Protein AF-A0A7K5DAN0-F1 (afdb_monomer_lite)

InterPro domains:
  IPR003650 Orange domain [PF07527] (71-106)
  IPR003650 Orange domain [PS51054] (72-104)
  IPR003650 Orange domain [SM00511] (70-106)
  IPR011598 Myc-type, basic helix-loop-helix (bHLH) domain [PF00010] (3-54)
  IPR011598 Myc-type, basic helix-loop-helix (bHLH) domain [PS50888] (1-55)
  IPR011598 Myc-type, basic helix-loop-helix (bHLH) domain [SM00353] (5-61)
  IPR036638 Helix-loop-helix DNA-binding domain superfamily [G3DSA:4.10.280.10] (1-58)
  IPR036638 Helix-loop-helix DNA-binding domain superfamily [SSF47459] (3-57)
  IPR050370 Hairy and Enhancer of Split/HEY-related [PTHR10985] (3-105)

Radius of gyration: 29.95 Å; chains: 1; bounding box: 60×31×83 Å

Structure (mmCIF, N/CA/C/O backbone):
data_AF-A0A7K5DAN0-F1
#
_entry.id   AF-A0A7K5DAN0-F1
#
loop_
_atom_site.group_PDB
_atom_site.id
_atom_site.type_symbol
_atom_site.label_atom_id
_atom_site.label_alt_id
_atom_site.label_comp_id
_atom_site.label_asym_id
_atom_site.label_entity_id
_atom_site.label_seq_id
_atom_site.pdbx_PDB_ins_code
_atom_site.Cartn_x
_atom_site.Cartn_y
_atom_site.Cartn_z
_atom_site.occupancy
_atom_site.B_iso_or_equiv
_atom_site.auth_seq_id
_atom_site.auth_comp_id
_atom_site.auth_asym_id
_atom_site.auth_atom_id
_atom_site.pdbx_PDB_model_num
ATOM 1 N N . GLN A 1 1 ? 11.689 17.119 -41.014 1.00 53.75 1 GLN A N 1
ATOM 2 C CA . GLN A 1 1 ? 10.899 16.145 -40.218 1.00 53.75 1 GLN A CA 1
ATOM 3 C C . GLN A 1 1 ? 11.650 15.567 -38.988 1.00 53.75 1 GLN A C 1
ATOM 5 O O . GLN A 1 1 ? 11.247 14.535 -38.469 1.00 53.75 1 GLN A O 1
ATOM 10 N N . LEU A 1 2 ? 12.655 16.252 -38.411 1.00 60.25 2 LEU A N 1
ATOM 11 C CA . LEU A 1 2 ? 13.516 15.702 -37.338 1.00 60.25 2 LEU A CA 1
ATOM 12 C C . LEU A 1 2 ? 13.033 15.890 -35.878 1.00 60.25 2 LEU A C 1
ATOM 14 O O . LEU A 1 2 ? 13.662 15.367 -34.966 1.00 60.25 2 LEU A O 1
ATOM 18 N N . ARG A 1 3 ? 11.929 16.603 -35.604 1.00 60.91 3 ARG A N 1
ATOM 19 C CA . ARG A 1 3 ? 11.467 16.830 -34.210 1.00 60.91 3 ARG A CA 1
ATOM 20 C C . ARG A 1 3 ? 10.747 15.627 -33.586 1.00 60.91 3 ARG A C 1
ATOM 22 O O . ARG A 1 3 ? 10.865 15.392 -32.388 1.00 60.91 3 ARG A O 1
ATOM 29 N N . LYS A 1 4 ? 10.035 14.844 -34.400 1.00 63.03 4 LYS A N 1
ATOM 30 C CA . LYS A 1 4 ? 9.293 13.649 -33.962 1.00 63.03 4 LYS A CA 1
ATOM 31 C C . LYS A 1 4 ? 10.174 12.571 -33.287 1.00 63.03 4 LYS A C 1
ATOM 33 O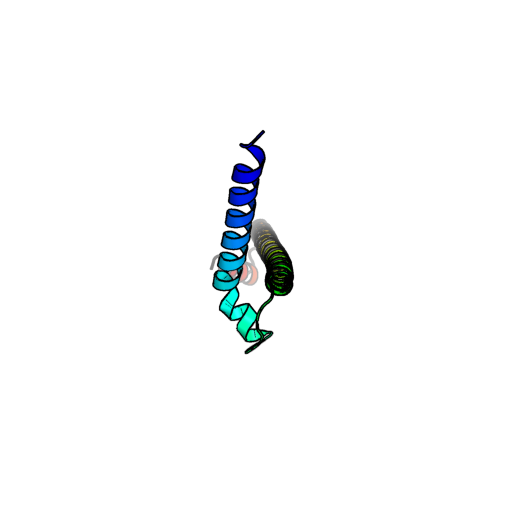 O . LYS A 1 4 ? 9.747 12.068 -32.251 1.00 63.03 4 LYS A O 1
ATOM 38 N N . PRO A 1 5 ? 11.394 12.243 -33.770 1.00 79.94 5 PRO A N 1
ATOM 39 C CA . PRO A 1 5 ? 12.238 11.240 -33.110 1.00 79.94 5 PRO A CA 1
ATOM 40 C C . PRO A 1 5 ? 12.769 11.664 -31.730 1.00 79.94 5 PRO A C 1
ATOM 42 O O . PRO A 1 5 ? 12.935 10.807 -30.864 1.00 79.94 5 PRO A O 1
ATOM 45 N N . VAL A 1 6 ? 12.992 12.962 -31.486 1.00 87.25 6 VAL A N 1
ATOM 46 C CA . VAL A 1 6 ? 13.490 13.458 -30.185 1.00 87.25 6 VAL A CA 1
ATOM 47 C C . VAL A 1 6 ? 12.409 13.373 -29.109 1.00 87.25 6 VAL A C 1
ATOM 49 O O . VAL A 1 6 ? 12.662 12.860 -28.021 1.00 87.25 6 VAL A O 1
ATOM 52 N N . VAL A 1 7 ? 11.188 13.812 -29.427 1.00 90.62 7 VAL A N 1
ATOM 53 C CA . VAL A 1 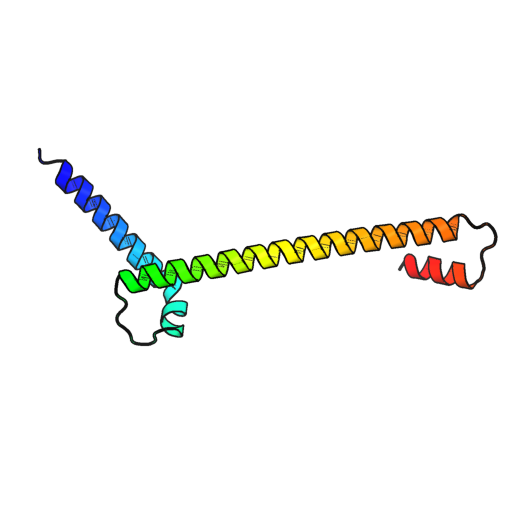7 ? 10.045 13.749 -28.499 1.00 90.62 7 VAL A CA 1
ATOM 54 C C . VAL A 1 7 ? 9.753 12.306 -28.092 1.00 90.62 7 VAL A C 1
ATOM 56 O O . VAL A 1 7 ? 9.535 12.016 -26.918 1.00 90.62 7 VAL A O 1
ATOM 59 N N . GLU A 1 8 ? 9.806 11.382 -29.049 1.00 93.50 8 GLU A N 1
ATOM 60 C CA . GLU A 1 8 ? 9.580 9.968 -28.768 1.00 93.50 8 GLU A CA 1
ATOM 61 C C . GLU A 1 8 ? 10.704 9.352 -27.918 1.00 93.50 8 GLU A C 1
ATOM 63 O O . GLU A 1 8 ? 10.428 8.538 -27.036 1.00 93.50 8 GLU A O 1
ATOM 68 N N . LYS A 1 9 ? 11.963 9.769 -28.114 1.00 93.81 9 LYS A N 1
ATOM 69 C CA . LYS A 1 9 ? 13.067 9.376 -27.227 1.00 93.81 9 LYS A CA 1
ATOM 70 C C . LYS A 1 9 ? 12.800 9.826 -25.786 1.00 93.81 9 LYS A C 1
ATOM 72 O O . LYS A 1 9 ? 12.807 8.987 -24.894 1.00 93.81 9 LYS A O 1
ATOM 77 N N . MET A 1 10 ? 12.453 11.097 -25.574 1.00 95.50 10 MET A N 1
ATOM 78 C CA . MET A 1 10 ? 12.125 11.617 -24.238 1.00 95.50 10 MET A CA 1
ATOM 79 C C . MET A 1 10 ? 10.944 10.879 -23.598 1.00 95.50 10 MET A C 1
ATOM 81 O O . MET A 1 10 ? 10.959 10.599 -22.399 1.00 95.50 10 MET A O 1
ATOM 85 N N . ARG A 1 11 ? 9.921 10.526 -24.389 1.00 96.94 11 ARG A N 1
ATOM 86 C CA . ARG A 1 11 ? 8.787 9.726 -23.908 1.00 96.94 11 ARG A CA 1
ATOM 87 C C . ARG A 1 11 ? 9.250 8.362 -23.399 1.00 96.94 11 ARG A C 1
ATOM 89 O O . ARG A 1 11 ? 8.856 7.967 -22.302 1.00 96.94 11 ARG A O 1
ATOM 96 N N . ARG A 1 12 ? 10.080 7.660 -24.177 1.00 97.25 12 ARG A N 1
ATOM 97 C CA . ARG A 1 12 ? 10.634 6.351 -23.800 1.00 97.25 12 ARG A CA 1
ATOM 98 C C . ARG A 1 12 ? 11.520 6.437 -22.562 1.00 97.25 12 ARG A C 1
ATOM 100 O O . ARG A 1 12 ? 11.374 5.606 -21.672 1.00 97.25 12 ARG A O 1
ATOM 107 N N . ASP A 1 13 ? 12.367 7.455 -22.474 1.00 97.44 13 ASP A N 1
ATOM 108 C CA . ASP A 1 13 ? 13.245 7.667 -21.321 1.00 97.44 13 ASP A CA 1
ATOM 109 C C . ASP A 1 13 ? 12.427 7.906 -20.045 1.00 97.44 13 ASP A C 1
ATOM 111 O O . ASP A 1 13 ? 12.691 7.289 -19.012 1.00 97.44 13 ASP A O 1
ATOM 115 N N . ARG A 1 14 ? 11.357 8.710 -20.132 1.00 98.00 14 ARG A N 1
ATOM 116 C CA . ARG A 1 14 ? 10.425 8.920 -19.016 1.00 98.00 14 ARG A CA 1
ATOM 117 C C . ARG A 1 14 ? 9.755 7.618 -18.578 1.00 98.00 14 ARG A C 1
ATOM 119 O O . ARG A 1 14 ? 9.723 7.337 -17.387 1.00 98.00 14 ARG A O 1
ATOM 126 N N . ILE A 1 15 ? 9.243 6.824 -19.523 1.00 97.94 15 ILE A N 1
ATOM 127 C CA . ILE A 1 15 ? 8.605 5.530 -19.221 1.00 97.94 15 ILE A CA 1
ATOM 128 C C . ILE A 1 15 ? 9.593 4.593 -18.520 1.00 97.94 15 ILE A C 1
ATOM 130 O O . ILE A 1 15 ? 9.255 4.001 -17.500 1.00 97.94 15 ILE A O 1
ATOM 134 N N . ASN A 1 16 ? 10.820 4.485 -19.030 1.00 97.56 16 ASN A N 1
ATOM 135 C CA . ASN A 1 16 ? 11.845 3.631 -18.434 1.00 97.56 16 ASN A CA 1
ATOM 136 C C . ASN A 1 16 ? 12.217 4.087 -17.019 1.00 97.56 16 ASN A C 1
ATOM 138 O O . ASN A 1 16 ? 12.296 3.254 -16.123 1.00 97.56 16 ASN A O 1
ATOM 142 N N . SER A 1 17 ? 12.377 5.396 -16.809 1.00 97.81 17 SER A N 1
ATOM 143 C CA . SER A 1 17 ? 12.643 5.964 -15.484 1.00 97.81 17 SER A CA 1
ATOM 144 C C . SER A 1 17 ? 11.525 5.632 -14.492 1.00 97.81 17 SER A C 1
ATOM 1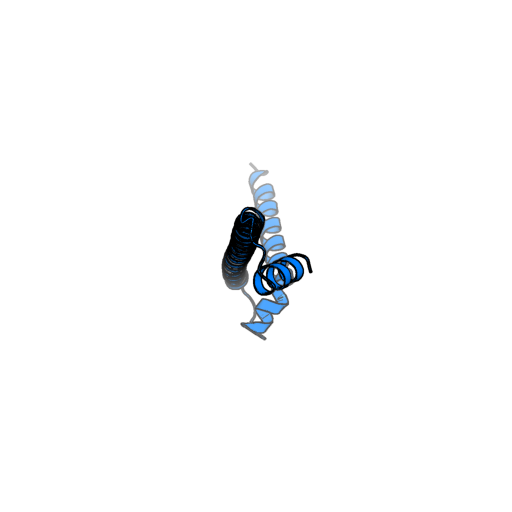46 O O . SER A 1 17 ? 11.797 5.160 -13.391 1.00 97.81 17 SER A O 1
ATOM 148 N N . SER A 1 18 ? 10.259 5.772 -14.899 1.00 98.00 18 SER A N 1
ATOM 149 C CA . SER A 1 18 ? 9.125 5.397 -14.050 1.00 98.00 18 SER A CA 1
ATOM 150 C C . SER A 1 18 ? 9.095 3.901 -13.721 1.00 98.00 18 SER A C 1
ATOM 152 O O . SER A 1 18 ? 8.780 3.544 -12.592 1.00 98.00 18 SER A O 1
ATOM 154 N N . ILE A 1 19 ? 9.450 3.019 -14.661 1.00 97.56 19 ILE A N 1
ATOM 155 C CA . ILE A 1 19 ? 9.518 1.570 -14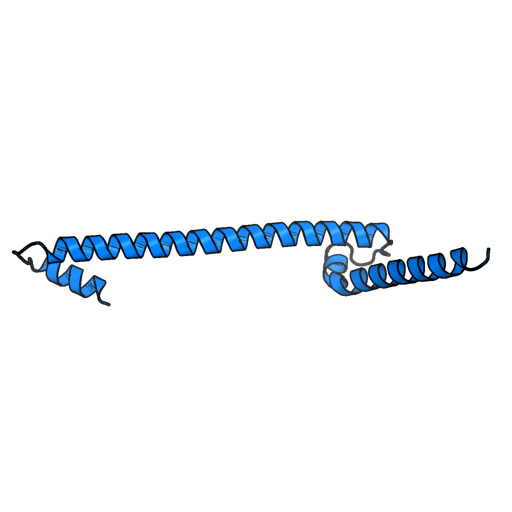.401 1.00 97.56 19 ILE A CA 1
ATOM 156 C C . ILE A 1 19 ? 10.616 1.246 -13.375 1.00 97.56 19 ILE A C 1
ATOM 158 O O . ILE A 1 19 ? 10.374 0.472 -12.451 1.00 97.56 19 ILE A O 1
ATOM 162 N N . GLU A 1 20 ? 11.790 1.874 -13.469 1.00 96.31 20 GLU A N 1
ATOM 163 C CA . GLU A 1 20 ? 12.848 1.694 -12.463 1.00 96.31 20 GLU A CA 1
ATOM 164 C C . GLU A 1 20 ? 12.446 2.260 -11.093 1.00 96.31 20 GLU A C 1
ATOM 166 O O . GLU A 1 20 ? 12.717 1.649 -10.061 1.00 96.31 20 GLU A O 1
ATOM 171 N N . GLN A 1 21 ? 11.726 3.384 -11.053 1.00 97.31 21 GLN A N 1
ATOM 172 C CA . GLN A 1 21 ? 11.173 3.910 -9.801 1.00 97.31 21 GLN A CA 1
ATOM 173 C C . GLN A 1 21 ? 10.180 2.936 -9.156 1.00 97.31 21 GLN A C 1
ATOM 175 O O . GLN A 1 21 ? 10.229 2.736 -7.944 1.00 97.31 21 GLN A O 1
ATOM 180 N N . LEU A 1 22 ? 9.308 2.299 -9.947 1.00 97.12 22 LEU A N 1
ATOM 181 C CA . LEU A 1 22 ? 8.386 1.274 -9.445 1.00 97.12 22 LEU A CA 1
ATOM 182 C C . LEU A 1 22 ? 9.137 0.083 -8.844 1.00 97.12 22 LEU A C 1
ATOM 184 O O . LEU A 1 22 ? 8.777 -0.383 -7.764 1.00 97.12 22 LEU A O 1
ATOM 188 N N . LYS A 1 23 ? 10.212 -0.363 -9.503 1.00 94.56 23 LYS A N 1
ATOM 189 C CA . LYS A 1 23 ? 11.085 -1.426 -8.996 1.00 94.56 23 LYS A CA 1
ATOM 190 C C . LYS A 1 23 ? 11.656 -1.092 -7.616 1.00 94.56 23 LYS A C 1
ATOM 192 O O . LYS A 1 23 ? 11.614 -1.940 -6.731 1.00 94.56 23 LYS A O 1
ATOM 197 N N . LEU A 1 24 ? 12.144 0.135 -7.425 1.00 94.62 24 LEU A N 1
ATOM 198 C CA . LEU A 1 24 ? 12.697 0.594 -6.145 1.00 94.62 24 LEU A CA 1
ATOM 199 C C . LEU A 1 24 ? 11.621 0.720 -5.057 1.00 94.62 24 LEU A C 1
ATOM 201 O O . LEU A 1 24 ? 11.813 0.263 -3.935 1.00 94.62 24 LEU A O 1
ATOM 205 N N .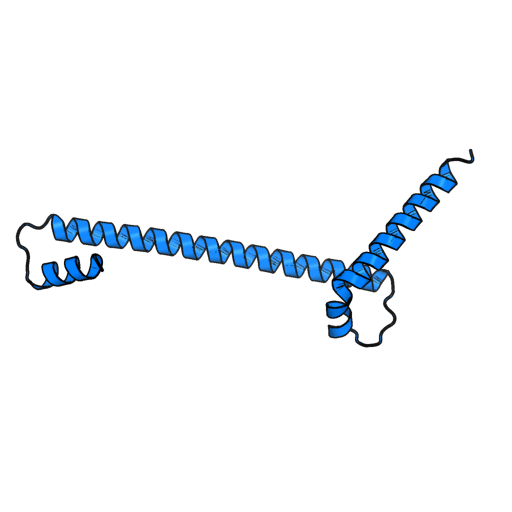 LEU A 1 25 ? 10.467 1.310 -5.382 1.00 95.94 25 LEU A N 1
ATOM 206 C CA . LEU A 1 25 ? 9.379 1.505 -4.416 1.00 95.94 25 LEU A CA 1
ATOM 207 C C . LEU A 1 25 ? 8.800 0.184 -3.898 1.00 95.94 25 LEU A C 1
ATOM 209 O O . LEU A 1 25 ? 8.359 0.112 -2.752 1.00 95.94 25 LEU A O 1
ATOM 213 N N . LEU A 1 26 ? 8.799 -0.850 -4.738 1.00 94.25 26 LEU A N 1
ATOM 214 C CA . LEU A 1 26 ? 8.246 -2.166 -4.426 1.00 94.25 26 LEU A CA 1
ATOM 215 C C . LEU A 1 26 ? 9.329 -3.228 -4.195 1.00 94.25 26 LEU A C 1
ATOM 217 O O . LEU A 1 26 ? 9.010 -4.413 -4.165 1.00 94.25 26 LEU A O 1
ATOM 221 N N . GLU A 1 27 ? 10.592 -2.839 -3.996 1.00 92.12 27 GLU A N 1
ATOM 222 C CA . GLU A 1 27 ? 11.731 -3.764 -3.875 1.00 92.12 27 GLU A CA 1
ATOM 223 C C . GLU A 1 27 ? 11.479 -4.875 -2.847 1.00 92.12 27 GLU A C 1
ATOM 225 O O . GLU A 1 27 ? 11.712 -6.051 -3.121 1.00 92.12 27 GLU A O 1
ATOM 230 N N . LYS A 1 28 ? 10.922 -4.516 -1.685 1.00 91.00 28 LYS A N 1
ATOM 231 C CA . LYS A 1 28 ? 10.574 -5.480 -0.634 1.00 91.00 28 LYS A CA 1
ATOM 232 C C . LYS A 1 28 ? 9.511 -6.475 -1.088 1.00 91.00 28 LYS A C 1
ATOM 234 O O . LYS A 1 28 ? 9.613 -7.656 -0.777 1.00 91.00 28 LYS A O 1
ATOM 239 N N . GLU A 1 29 ? 8.503 -6.022 -1.824 1.00 90.94 29 GLU A N 1
ATOM 240 C CA . GLU A 1 29 ? 7.451 -6.905 -2.330 1.00 90.94 29 GLU A CA 1
ATOM 241 C C . GLU A 1 29 ? 8.001 -7.845 -3.407 1.00 90.94 29 GLU A C 1
ATOM 243 O O . GLU A 1 29 ? 7.692 -9.036 -3.388 1.00 90.94 29 GLU A O 1
ATOM 248 N N . PHE A 1 30 ? 8.903 -7.366 -4.267 1.00 91.12 30 PHE A N 1
ATOM 249 C CA . PHE A 1 30 ? 9.614 -8.224 -5.215 1.00 91.12 30 PHE A CA 1
ATOM 250 C C . PHE A 1 30 ? 10.491 -9.266 -4.516 1.00 91.12 30 PHE A C 1
ATOM 252 O O . PHE A 1 30 ? 10.418 -10.440 -4.863 1.00 91.12 30 PHE A O 1
ATOM 259 N N . GLN A 1 31 ? 11.266 -8.877 -3.498 1.00 88.88 31 GLN A N 1
ATOM 260 C CA . GLN A 1 31 ? 12.098 -9.808 -2.724 1.00 88.88 31 GLN A CA 1
ATOM 261 C C . GLN A 1 31 ? 11.272 -10.893 -2.025 1.00 88.88 31 GLN A C 1
ATOM 263 O O . GLN A 1 31 ? 11.734 -12.022 -1.891 1.00 88.88 31 GLN A O 1
ATOM 268 N N . ARG A 1 32 ? 10.048 -10.576 -1.589 1.00 87.88 32 ARG A N 1
ATOM 269 C CA . ARG A 1 32 ? 9.155 -11.550 -0.944 1.00 87.88 32 ARG A CA 1
ATOM 270 C C . ARG A 1 32 ? 8.603 -12.588 -1.915 1.00 87.88 32 ARG A C 1
ATOM 272 O O . ARG A 1 32 ? 8.444 -13.737 -1.518 1.00 87.88 32 ARG A O 1
ATOM 279 N N . HIS A 1 33 ? 8.301 -12.194 -3.151 1.00 83.75 33 HIS A N 1
ATOM 280 C CA . HIS A 1 33 ? 7.694 -13.088 -4.142 1.00 83.75 33 HIS A CA 1
ATOM 281 C C . HIS A 1 33 ? 8.728 -13.803 -5.019 1.00 83.75 33 HIS A C 1
ATOM 283 O O . HIS A 1 33 ? 8.511 -14.949 -5.401 1.00 83.75 33 HIS A O 1
ATOM 289 N N . GLN A 1 34 ? 9.840 -13.143 -5.350 1.00 83.50 34 GLN A N 1
ATOM 290 C CA . GLN A 1 34 ? 10.885 -13.659 -6.237 1.00 83.50 34 GLN A CA 1
ATOM 291 C C . GLN A 1 34 ? 12.288 -13.227 -5.764 1.00 83.50 34 GLN A C 1
ATOM 293 O O . GLN A 1 34 ? 12.968 -12.441 -6.436 1.00 83.50 34 GLN A O 1
ATOM 298 N N . PRO A 1 35 ? 12.765 -13.735 -4.614 1.00 76.25 35 PRO A N 1
ATOM 299 C CA . PRO A 1 35 ? 14.130 -13.487 -4.177 1.00 76.25 35 PRO A CA 1
ATOM 300 C C . PRO A 1 35 ? 15.078 -14.114 -5.209 1.00 76.25 35 PRO A C 1
ATOM 302 O O . PRO A 1 35 ? 15.017 -15.314 -5.455 1.00 76.25 35 PRO A O 1
ATOM 305 N N . ASN A 1 36 ? 15.956 -13.313 -5.815 1.00 73.56 36 ASN A N 1
ATOM 306 C CA . ASN A 1 36 ? 16.996 -13.727 -6.777 1.00 73.56 36 ASN A CA 1
ATOM 307 C C . ASN A 1 36 ? 16.592 -13.855 -8.259 1.00 73.56 36 ASN A C 1
ATOM 309 O O . ASN A 1 36 ? 17.408 -14.317 -9.056 1.00 73.56 36 ASN A O 1
ATOM 313 N N . SER A 1 37 ? 15.400 -13.408 -8.670 1.00 79.19 37 SER A N 1
ATOM 314 C CA . SER A 1 37 ? 15.058 -13.342 -10.102 1.00 79.19 37 SER A CA 1
ATOM 315 C C . SER A 1 37 ? 15.428 -11.994 -10.716 1.00 79.19 37 SER A C 1
ATOM 317 O O . SER A 1 37 ? 15.243 -10.932 -10.116 1.00 79.19 37 SER A O 1
ATOM 319 N N . LYS A 1 38 ? 15.949 -12.023 -11.947 1.00 86.50 38 LYS A N 1
ATOM 320 C CA . LYS A 1 38 ? 16.136 -10.810 -12.744 1.00 86.50 38 LYS A CA 1
ATOM 321 C C . LYS A 1 38 ? 14.756 -10.314 -13.172 1.00 86.50 38 LYS A C 1
ATOM 323 O O . LYS A 1 38 ? 14.157 -10.899 -14.059 1.00 86.50 38 LYS A O 1
ATOM 328 N N . LEU A 1 39 ? 14.289 -9.235 -12.550 1.00 87.81 39 LEU A N 1
ATOM 329 C CA . LEU A 1 39 ? 12.996 -8.639 -12.878 1.00 87.81 39 LEU A CA 1
ATOM 330 C C . LEU A 1 39 ? 13.022 -8.035 -14.283 1.00 87.81 39 LEU A C 1
ATOM 332 O O . LEU A 1 39 ? 13.776 -7.088 -14.545 1.00 87.81 39 LEU A O 1
ATOM 336 N N . GLU A 1 40 ? 12.190 -8.562 -15.173 1.00 93.06 40 GLU A N 1
ATOM 337 C CA . GLU A 1 40 ? 11.913 -7.943 -16.457 1.00 93.06 40 GLU A CA 1
ATOM 338 C C . GLU A 1 40 ? 10.905 -6.798 -16.296 1.00 93.06 40 GLU A C 1
ATOM 340 O O . GLU A 1 40 ? 10.211 -6.656 -15.287 1.00 93.06 40 GLU A O 1
ATOM 345 N N . LYS A 1 41 ? 10.794 -5.940 -17.317 1.00 94.44 41 LYS A N 1
ATOM 346 C CA . LYS A 1 41 ? 9.840 -4.819 -17.278 1.00 94.44 41 LYS A CA 1
ATOM 347 C C . LYS A 1 41 ? 8.391 -5.295 -17.164 1.00 94.44 41 LYS A C 1
ATOM 349 O O . LYS A 1 41 ? 7.586 -4.597 -16.556 1.00 94.44 41 LYS A O 1
ATOM 354 N N . ALA A 1 42 ? 8.068 -6.451 -17.746 1.00 94.81 42 ALA A N 1
ATOM 355 C CA . ALA A 1 42 ? 6.744 -7.051 -17.639 1.00 94.81 42 ALA A CA 1
ATOM 356 C C . ALA A 1 42 ? 6.441 -7.462 -16.190 1.00 94.81 42 ALA A C 1
ATOM 358 O O . ALA A 1 42 ? 5.414 -7.041 -15.662 1.00 94.81 42 ALA A O 1
ATOM 359 N N . ASP A 1 43 ? 7.377 -8.148 -15.526 1.00 92.44 43 ASP A N 1
ATOM 360 C CA . ASP A 1 43 ? 7.239 -8.566 -14.123 1.00 92.44 43 ASP A CA 1
ATOM 361 C C . ASP A 1 43 ? 7.041 -7.367 -13.193 1.00 92.44 43 ASP A C 1
ATOM 363 O O . ASP A 1 43 ? 6.179 -7.377 -12.311 1.00 92.44 43 ASP A O 1
ATOM 367 N N . ILE A 1 44 ? 7.816 -6.294 -13.413 1.00 94.94 44 ILE A N 1
ATOM 368 C CA . ILE A 1 44 ? 7.706 -5.067 -12.615 1.00 94.94 44 ILE A CA 1
ATOM 369 C C . ILE A 1 44 ? 6.295 -4.485 -12.728 1.00 94.94 44 ILE A C 1
ATOM 371 O O . ILE A 1 44 ? 5.683 -4.125 -11.719 1.00 94.94 44 ILE A O 1
ATOM 375 N N . LEU A 1 45 ? 5.766 -4.393 -13.949 1.00 96.88 45 LEU A N 1
ATOM 376 C CA . LEU A 1 45 ? 4.437 -3.844 -14.199 1.00 96.88 45 LEU A CA 1
ATOM 377 C C . LEU A 1 45 ? 3.330 -4.747 -13.643 1.00 96.88 45 LEU A C 1
ATOM 379 O O . LEU A 1 45 ? 2.409 -4.242 -13.000 1.00 96.88 45 LEU A O 1
ATOM 383 N N . GLU A 1 46 ? 3.424 -6.061 -13.842 1.00 94.75 46 GLU A N 1
ATOM 384 C CA . GLU A 1 46 ? 2.430 -7.022 -13.361 1.00 94.75 46 GLU A CA 1
ATOM 385 C C . GLU A 1 46 ? 2.330 -7.017 -11.832 1.00 94.75 46 GLU A C 1
ATOM 387 O O . GLU A 1 46 ? 1.239 -6.839 -11.279 1.00 94.75 46 GLU A O 1
ATOM 392 N N . MET A 1 47 ? 3.469 -7.106 -11.141 1.00 94.50 47 MET A N 1
ATOM 393 C CA . MET A 1 47 ? 3.513 -7.047 -9.680 1.00 94.50 47 MET A CA 1
ATOM 394 C C . MET A 1 47 ? 2.981 -5.711 -9.160 1.00 94.50 47 MET A C 1
ATOM 396 O O . MET A 1 47 ? 2.195 -5.687 -8.214 1.00 94.50 47 MET A O 1
ATOM 400 N N . THR A 1 48 ? 3.348 -4.596 -9.803 1.00 95.94 48 THR A N 1
ATOM 401 C CA . THR A 1 48 ? 2.845 -3.265 -9.430 1.00 95.94 48 THR A CA 1
ATOM 402 C C . THR A 1 48 ? 1.320 -3.212 -9.514 1.00 95.94 48 THR A C 1
ATOM 404 O O . THR A 1 48 ? 0.661 -2.739 -8.588 1.00 95.94 48 THR A O 1
ATOM 407 N N . VAL A 1 49 ? 0.732 -3.719 -10.601 1.00 96.38 49 VAL A N 1
ATOM 408 C CA . VAL A 1 49 ? -0.727 -3.753 -10.772 1.00 96.38 49 VAL A CA 1
ATOM 409 C C . VAL A 1 49 ? -1.382 -4.646 -9.720 1.00 96.38 49 VAL A C 1
ATOM 411 O O . VAL A 1 49 ? -2.395 -4.251 -9.137 1.00 96.38 49 VAL A O 1
ATOM 414 N N . SER A 1 50 ? -0.811 -5.822 -9.457 1.00 94.38 50 SER A N 1
ATOM 415 C CA . SER A 1 50 ? -1.301 -6.741 -8.424 1.00 94.38 50 SER A CA 1
ATOM 416 C C . SER A 1 50 ? -1.300 -6.080 -7.040 1.00 94.38 50 SER A C 1
ATOM 418 O O . SER A 1 50 ? -2.336 -6.025 -6.370 1.00 94.38 50 SER A O 1
ATOM 420 N N . TYR A 1 51 ? -0.179 -5.455 -6.669 1.00 94.19 51 TYR A N 1
ATOM 421 C CA . TYR A 1 51 ? -0.016 -4.723 -5.416 1.00 94.19 51 TYR A CA 1
ATOM 422 C C . TYR A 1 51 ? -1.043 -3.591 -5.267 1.00 94.19 51 TYR A C 1
ATOM 424 O O . TYR A 1 51 ? -1.717 -3.480 -4.240 1.00 94.19 51 TYR A O 1
ATOM 432 N N . LEU A 1 52 ? -1.231 -2.768 -6.305 1.00 95.00 52 LEU A N 1
ATOM 433 C CA . LEU A 1 52 ? -2.197 -1.665 -6.270 1.00 95.00 52 LEU A CA 1
ATOM 434 C C . LEU A 1 52 ? -3.644 -2.160 -6.145 1.00 95.00 52 LEU A C 1
ATOM 436 O O . LEU A 1 52 ? -4.430 -1.572 -5.398 1.00 95.00 52 LEU A O 1
ATOM 440 N N . LYS A 1 53 ? -4.001 -3.258 -6.825 1.00 94.50 53 LYS A N 1
ATOM 441 C CA . LYS A 1 53 ? -5.325 -3.885 -6.695 1.00 94.50 53 LYS A CA 1
ATOM 442 C C . LYS A 1 53 ? -5.564 -4.381 -5.272 1.00 94.50 53 LYS A C 1
ATOM 444 O O . LYS A 1 53 ? -6.615 -4.090 -4.698 1.00 94.50 53 LYS A O 1
ATOM 449 N N . GLN A 1 54 ? -4.590 -5.074 -4.685 1.00 93.06 54 GLN A N 1
ATOM 450 C CA . GLN A 1 54 ? -4.675 -5.537 -3.302 1.00 93.06 54 GLN A CA 1
ATOM 451 C C . GLN A 1 54 ? -4.830 -4.357 -2.335 1.00 93.06 54 GLN A C 1
ATOM 453 O O . GLN A 1 54 ? -5.717 -4.366 -1.479 1.00 93.06 54 GLN A O 1
ATOM 458 N N . GLN A 1 55 ? -4.031 -3.304 -2.507 1.00 91.81 55 GLN A N 1
ATOM 459 C CA . GLN A 1 55 ? -4.073 -2.129 -1.645 1.00 91.81 55 GLN A CA 1
ATOM 460 C C . GLN A 1 55 ? -5.408 -1.378 -1.748 1.00 91.81 55 GLN A C 1
ATOM 462 O O . GLN A 1 55 ? -5.952 -0.950 -0.729 1.00 91.81 55 GLN A O 1
ATOM 467 N N . SER A 1 56 ? -5.978 -1.262 -2.950 1.00 91.06 56 SER A N 1
ATOM 468 C CA . SER A 1 56 ? -7.308 -0.678 -3.162 1.00 91.06 56 SER A CA 1
ATOM 469 C C . SER A 1 56 ? -8.404 -1.476 -2.442 1.00 91.06 56 SER A C 1
ATOM 471 O O . SER A 1 56 ? -9.222 -0.900 -1.721 1.00 91.06 56 SER A O 1
ATOM 473 N N . GLN A 1 57 ? -8.381 -2.809 -2.544 1.00 90.25 57 GLN A N 1
ATOM 474 C CA . GLN A 1 57 ? -9.334 -3.669 -1.836 1.00 90.25 57 GLN A CA 1
ATOM 475 C C . GLN A 1 57 ? -9.207 -3.545 -0.313 1.00 90.25 57 GLN A C 1
ATOM 477 O O . GLN A 1 57 ? -10.217 -3.482 0.392 1.00 90.25 57 GLN A O 1
ATOM 482 N N . LEU A 1 58 ? -7.979 -3.483 0.211 1.00 89.19 58 LEU A N 1
ATOM 483 C CA . LEU A 1 58 ? -7.736 -3.282 1.640 1.00 89.19 58 LEU A CA 1
ATOM 484 C C . LEU A 1 58 ? -8.261 -1.924 2.115 1.00 89.19 58 LEU A C 1
ATOM 486 O O . LEU A 1 58 ? -8.872 -1.851 3.181 1.00 89.19 58 LEU A O 1
ATOM 490 N N . GLN A 1 59 ? -8.075 -0.860 1.333 1.00 86.19 59 GLN A N 1
ATOM 491 C CA . GLN A 1 59 ? -8.625 0.457 1.654 1.00 86.19 59 GLN A CA 1
ATOM 492 C C . GLN A 1 59 ? -10.155 0.441 1.685 1.00 86.19 59 GLN A C 1
ATOM 494 O O . GLN A 1 59 ? -10.730 0.919 2.660 1.00 86.19 59 GLN A O 1
ATOM 499 N N . MET A 1 60 ? -10.817 -0.176 0.699 1.00 83.38 60 MET A N 1
ATOM 500 C CA . MET A 1 60 ? -12.280 -0.309 0.708 1.00 83.38 60 MET A CA 1
ATOM 501 C C . MET A 1 60 ? -12.781 -1.064 1.942 1.00 83.38 60 MET A C 1
ATOM 503 O O . MET A 1 60 ? -13.692 -0.591 2.619 1.00 83.38 60 MET A O 1
ATOM 507 N N . LYS A 1 61 ? -12.143 -2.186 2.299 1.00 80.38 61 LYS A N 1
ATOM 508 C CA . LYS A 1 61 ? -12.487 -2.943 3.515 1.00 80.38 61 LYS A CA 1
ATOM 509 C C . LYS A 1 61 ? -12.310 -2.107 4.785 1.00 80.38 61 LYS A C 1
ATOM 511 O O . LYS A 1 61 ? -13.158 -2.156 5.672 1.00 80.38 61 LYS A O 1
ATOM 516 N N . ARG A 1 62 ? -11.235 -1.317 4.880 1.00 79.06 62 ARG A N 1
ATOM 517 C CA . ARG A 1 62 ? -10.992 -0.426 6.030 1.00 79.06 62 ARG A CA 1
ATOM 518 C C . ARG A 1 62 ? -12.017 0.698 6.113 1.00 79.06 62 ARG A C 1
ATOM 520 O O . ARG A 1 62 ? -12.453 1.014 7.216 1.00 79.06 62 ARG A O 1
ATOM 527 N N . SER A 1 63 ? -12.398 1.287 4.983 1.00 77.00 63 SER A N 1
ATOM 528 C CA . SER A 1 63 ? -13.442 2.313 4.929 1.00 77.00 63 SER A CA 1
ATOM 529 C C . SER A 1 63 ? -14.795 1.746 5.346 1.00 77.00 63 SER A C 1
ATOM 531 O O . SER A 1 63 ? -15.443 2.335 6.203 1.00 77.00 63 SER A O 1
ATOM 533 N N . PHE A 1 64 ? -15.160 0.564 4.842 1.00 76.69 64 PHE A N 1
ATOM 534 C CA . PHE A 1 64 ? -16.396 -0.122 5.222 1.00 76.69 64 PHE A CA 1
ATOM 535 C C . PHE A 1 64 ? -16.434 -0.473 6.716 1.00 76.69 64 PHE A C 1
ATOM 537 O O . PHE A 1 64 ? -17.417 -0.230 7.402 1.00 76.69 64 PHE A O 1
ATOM 544 N N . HIS A 1 65 ? -15.333 -0.985 7.268 1.00 75.75 65 HIS A N 1
ATOM 545 C CA . HIS A 1 65 ? -15.261 -1.275 8.698 1.00 75.75 65 HIS A CA 1
ATOM 546 C C . HIS A 1 65 ? -15.355 -0.005 9.560 1.00 75.75 65 HIS A C 1
ATOM 548 O O . HIS A 1 65 ? -15.969 -0.022 10.625 1.00 75.75 65 HIS A O 1
ATOM 554 N N . LYS A 1 66 ? -14.773 1.114 9.108 1.00 73.94 66 LYS A N 1
ATOM 555 C CA . LYS A 1 66 ? -14.908 2.408 9.792 1.00 73.94 66 LYS A CA 1
ATOM 556 C C . LYS A 1 66 ? -16.347 2.923 9.761 1.00 73.94 66 LYS A C 1
ATOM 558 O O . LYS A 1 66 ? -16.803 3.392 10.799 1.00 73.94 66 LYS A O 1
ATOM 563 N N . SER A 1 67 ? -17.052 2.814 8.631 1.00 77.75 67 SER A N 1
ATOM 564 C CA . SER A 1 67 ? -18.470 3.186 8.562 1.00 77.75 67 SER A CA 1
ATOM 565 C C . SER A 1 67 ? -19.313 2.291 9.465 1.00 77.75 67 SER A C 1
ATOM 567 O O . SER A 1 67 ? -20.016 2.812 10.315 1.00 77.75 67 SER A O 1
ATOM 569 N N . SER A 1 68 ? -19.136 0.966 9.427 1.00 76.50 68 SER A N 1
ATOM 570 C CA . SER A 1 68 ? -19.898 0.061 10.300 1.00 76.50 68 SER A CA 1
ATOM 571 C C . SER A 1 68 ? -19.655 0.309 11.794 1.00 76.50 68 SER A C 1
ATOM 573 O O . SER A 1 68 ? -20.577 0.192 12.594 1.00 76.50 68 SER A O 1
ATOM 575 N N . GLN A 1 69 ? -18.431 0.670 12.200 1.00 78.88 69 GLN A N 1
ATOM 576 C CA . GLN A 1 69 ? -18.163 1.062 13.588 1.00 78.88 69 GLN A CA 1
ATOM 577 C C . GLN A 1 69 ? -18.818 2.393 13.965 1.00 78.88 69 GLN A C 1
ATOM 579 O O . GLN A 1 69 ? -19.252 2.550 15.107 1.00 78.88 69 GLN A O 1
ATOM 584 N N . PHE A 1 70 ? -18.854 3.350 13.037 1.00 78.19 70 PHE A N 1
ATOM 585 C CA . PHE A 1 70 ? -19.531 4.624 13.239 1.00 78.19 70 PHE A CA 1
ATOM 586 C C . PHE A 1 70 ? -21.043 4.410 13.380 1.00 78.19 70 PHE A C 1
ATOM 588 O O . PHE A 1 70 ? -21.610 4.819 14.391 1.00 78.19 70 PHE A O 1
ATOM 595 N N . ASP A 1 71 ? -21.644 3.652 12.461 1.00 85.75 71 ASP A N 1
ATOM 596 C CA . ASP A 1 71 ? -23.067 3.303 12.460 1.00 85.75 71 ASP A CA 1
ATOM 597 C C . ASP A 1 71 ? -23.461 2.551 13.742 1.00 85.75 71 ASP A C 1
ATOM 599 O O . ASP A 1 71 ? -24.479 2.855 14.365 1.00 85.75 71 ASP A O 1
ATOM 603 N N . PHE A 1 72 ? -22.626 1.608 14.201 1.00 88.31 72 PHE A N 1
ATOM 604 C CA . PHE A 1 72 ? -22.849 0.901 15.464 1.00 88.31 72 PHE A CA 1
ATOM 605 C C . PHE A 1 72 ? -22.804 1.842 16.673 1.00 88.31 72 PHE A C 1
ATOM 607 O O . PHE A 1 72 ? -23.685 1.774 17.529 1.00 88.31 72 PHE A O 1
ATOM 614 N N . ARG A 1 73 ? -21.795 2.721 16.769 1.00 88.94 73 ARG A N 1
ATOM 615 C CA . ARG A 1 73 ? -21.698 3.678 17.887 1.00 88.94 73 ARG A CA 1
ATOM 616 C C . ARG A 1 73 ? -22.876 4.640 17.899 1.00 88.94 73 ARG A C 1
ATOM 618 O O . ARG A 1 73 ? -23.390 4.941 18.974 1.00 88.94 73 ARG A O 1
ATOM 625 N N . GLU A 1 74 ? -23.295 5.113 16.731 1.00 90.25 74 GLU A N 1
ATOM 626 C CA . GLU A 1 74 ? -24.453 5.988 16.608 1.00 90.25 74 GLU A CA 1
ATOM 627 C C . GLU A 1 74 ? -25.735 5.267 17.042 1.00 90.25 74 GLU A C 1
ATOM 629 O O . GLU A 1 74 ? -26.461 5.778 17.896 1.00 90.25 74 GLU A O 1
ATOM 634 N N . GLY A 1 75 ? -25.980 4.056 16.532 1.00 89.75 75 GLY A N 1
ATOM 635 C CA . GLY A 1 75 ? -27.135 3.241 16.912 1.00 89.75 75 GLY A CA 1
ATOM 636 C C . GLY A 1 75 ? -27.161 2.901 18.404 1.00 89.75 75 GLY A C 1
ATOM 637 O O . GLY A 1 75 ? -28.196 3.044 19.053 1.00 89.75 75 GLY A O 1
ATOM 638 N N . TYR A 1 76 ? -26.011 2.530 18.975 1.00 91.44 76 TYR A N 1
ATOM 639 C CA . TYR A 1 76 ? -25.864 2.286 20.410 1.00 91.44 76 TYR A CA 1
ATOM 640 C C . TYR A 1 76 ? -26.177 3.541 21.236 1.00 91.44 76 TYR A C 1
ATOM 642 O O . TYR A 1 76 ? -26.942 3.466 22.194 1.00 91.44 76 TYR A O 1
ATOM 650 N N . SER A 1 77 ? -25.638 4.703 20.846 1.00 91.00 77 SER A N 1
ATOM 651 C CA . SER A 1 77 ? -25.893 5.980 21.523 1.00 91.00 77 SER A CA 1
ATOM 652 C C . SER A 1 77 ? -27.378 6.352 21.501 1.00 91.00 77 SER A C 1
ATOM 654 O O . SER A 1 77 ? -27.938 6.690 22.542 1.00 91.00 77 SER A O 1
ATOM 656 N N . ARG A 1 78 ? -28.045 6.216 20.345 1.00 91.19 78 ARG A N 1
ATOM 657 C CA . ARG A 1 78 ? -29.491 6.463 20.216 1.00 91.19 78 ARG A CA 1
ATOM 658 C C . ARG A 1 78 ? -30.310 5.538 21.117 1.00 91.19 78 ARG A C 1
ATOM 660 O O .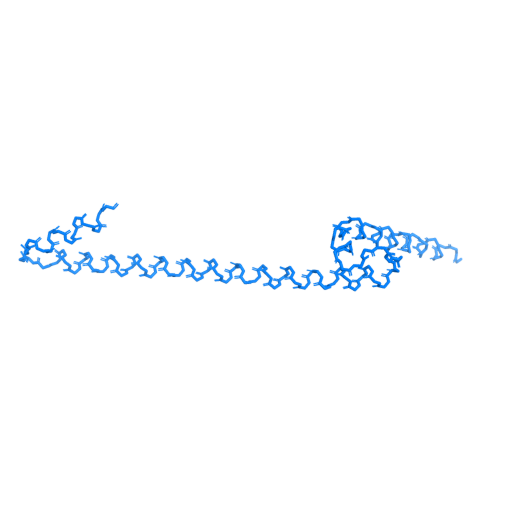 ARG A 1 78 ? -31.157 6.015 21.863 1.00 91.19 78 ARG A O 1
ATOM 667 N N . CYS A 1 79 ? -30.010 4.239 21.110 1.00 91.44 79 CYS A N 1
ATOM 668 C CA . CYS A 1 79 ? -30.684 3.268 21.973 1.00 91.44 79 CYS A CA 1
ATOM 669 C C . CYS A 1 79 ? -30.489 3.594 23.464 1.00 91.44 79 CYS A C 1
ATOM 671 O O . CYS A 1 79 ? -31.444 3.567 24.240 1.00 91.44 79 CYS A O 1
ATOM 673 N N . LEU A 1 80 ? -29.270 3.968 23.865 1.00 90.69 80 LEU A N 1
ATOM 674 C CA . LEU A 1 80 ? -28.966 4.374 25.237 1.00 90.69 80 LEU A CA 1
ATOM 675 C C . LEU A 1 80 ? -29.752 5.633 25.642 1.00 90.69 80 LEU A C 1
ATOM 677 O O . LEU A 1 80 ? -30.301 5.693 26.742 1.00 90.69 80 LEU A O 1
ATOM 681 N N . GLN A 1 81 ? -29.832 6.626 24.751 1.00 89.50 81 GLN A N 1
ATOM 682 C CA . GLN A 1 81 ? -30.603 7.854 24.964 1.00 89.50 81 GLN A CA 1
ATOM 683 C C . GLN A 1 81 ? -32.101 7.569 25.112 1.00 89.50 81 GLN A C 1
ATOM 685 O O . GLN A 1 81 ? -32.732 8.106 26.022 1.00 89.50 81 GLN A O 1
ATOM 690 N N . GLU A 1 82 ? -32.666 6.703 24.271 1.00 90.06 82 GLU A N 1
ATOM 691 C CA . GLU A 1 82 ? -34.066 6.279 24.370 1.00 90.06 82 GLU A CA 1
ATOM 692 C C . GLU A 1 82 ? -34.344 5.537 25.681 1.00 90.06 82 GLU A C 1
ATOM 694 O O . GLU A 1 82 ? -35.317 5.850 26.370 1.00 90.06 82 GLU A O 1
ATOM 699 N N . ALA A 1 83 ? -33.464 4.614 26.079 1.00 89.25 83 ALA A N 1
ATOM 700 C CA . ALA A 1 83 ? -33.574 3.911 27.353 1.00 89.25 83 ALA A CA 1
ATOM 701 C C . ALA A 1 83 ? -33.524 4.888 28.539 1.00 89.25 83 ALA A C 1
ATOM 703 O O . ALA A 1 83 ? -34.349 4.810 29.451 1.00 89.25 83 ALA A O 1
ATOM 704 N N . PHE A 1 84 ? -32.603 5.855 28.512 1.00 86.50 84 PHE A N 1
ATOM 705 C CA . PHE A 1 84 ? -32.513 6.903 29.528 1.00 86.50 84 PHE A CA 1
ATOM 706 C C . PHE A 1 84 ? -33.780 7.772 29.574 1.00 86.50 84 PHE A C 1
ATOM 708 O O . PHE A 1 84 ? -34.289 8.073 30.658 1.00 86.50 84 PHE A O 1
ATOM 715 N N . HIS A 1 85 ? -34.310 8.159 28.411 1.00 86.56 85 HIS A N 1
ATOM 716 C CA . HIS A 1 85 ? -35.528 8.956 28.295 1.00 86.56 85 HIS A CA 1
ATOM 717 C C . HIS A 1 85 ? -36.747 8.214 28.854 1.00 86.56 85 HIS A C 1
ATOM 719 O O . HIS A 1 85 ? -37.455 8.753 29.705 1.00 86.56 85 HIS A O 1
ATOM 725 N N . PHE A 1 86 ? -36.938 6.953 28.458 1.00 86.25 86 PHE A N 1
ATOM 726 C CA . PHE A 1 86 ? -38.005 6.089 28.959 1.00 86.25 86 PHE A CA 1
ATOM 727 C C . PHE A 1 86 ? -37.964 5.971 30.487 1.00 86.25 86 PHE A C 1
ATOM 729 O O . PHE A 1 86 ? -38.955 6.231 31.169 1.00 86.25 86 PHE A O 1
ATOM 736 N N . LEU A 1 87 ? -36.790 5.663 31.044 1.00 85.19 87 LEU A N 1
ATOM 737 C CA . LEU A 1 87 ? -36.596 5.547 32.490 1.00 85.19 87 LEU A CA 1
ATOM 738 C C . LEU A 1 87 ? -36.814 6.873 33.235 1.00 85.19 87 LEU A C 1
ATOM 740 O O . LEU A 1 87 ? -37.228 6.864 34.393 1.00 85.19 87 LEU A O 1
ATOM 744 N N . SER A 1 88 ? -36.552 8.010 32.586 1.00 80.81 88 SER A N 1
ATOM 745 C CA . SER A 1 88 ? -36.735 9.343 33.171 1.00 80.81 88 SER A CA 1
ATOM 746 C C . SER A 1 88 ? -38.189 9.824 33.157 1.00 80.81 88 SER A C 1
ATOM 748 O O . SER A 1 88 ? -38.567 10.606 34.029 1.00 80.81 88 SER A O 1
ATOM 750 N N . LEU A 1 89 ? -39.008 9.370 32.202 1.00 80.94 89 LEU A N 1
ATOM 751 C CA . LEU A 1 89 ? -40.424 9.744 32.089 1.00 80.94 89 LEU A CA 1
ATOM 752 C C . LEU A 1 89 ? -41.328 9.051 33.124 1.00 80.94 89 LEU A C 1
ATOM 754 O O . LEU A 1 89 ? -42.382 9.584 33.480 1.00 80.94 89 LEU A O 1
ATOM 758 N N . HIS A 1 90 ? -40.938 7.879 33.631 1.00 75.62 90 HIS A N 1
ATOM 759 C CA . HIS A 1 90 ? -41.730 7.154 34.624 1.00 75.62 90 HIS A CA 1
ATOM 760 C C . HIS A 1 90 ? -41.588 7.769 36.031 1.00 75.62 90 HIS A C 1
ATOM 762 O O . HIS A 1 90 ? -40.520 7.762 36.638 1.00 75.62 90 HIS A O 1
ATOM 768 N N . LYS A 1 91 ? -42.705 8.277 36.580 1.00 63.34 91 LYS A N 1
ATOM 769 C CA . LYS A 1 91 ? -42.763 9.000 37.870 1.00 63.34 91 LYS A CA 1
ATOM 770 C C . LYS A 1 91 ? -42.434 8.160 39.115 1.00 63.34 91 LYS A C 1
ATOM 772 O O . LYS A 1 91 ? -42.122 8.735 40.153 1.00 63.34 91 LYS A O 1
ATOM 777 N N . VAL A 1 92 ? -42.503 6.830 39.040 1.00 67.94 92 VAL A N 1
ATOM 778 C CA . VAL A 1 92 ? -42.163 5.928 40.155 1.00 67.94 92 VAL A CA 1
ATOM 779 C C . VAL A 1 92 ? -40.762 5.377 39.916 1.00 67.94 92 VAL A C 1
ATOM 781 O O . VAL A 1 92 ? -40.605 4.405 39.184 1.00 67.94 92 VAL A O 1
ATOM 784 N N . ARG A 1 93 ? -39.744 6.011 40.513 1.00 70.50 93 ARG A N 1
ATOM 785 C CA . ARG A 1 93 ? -38.352 5.546 40.435 1.00 70.50 93 ARG A CA 1
ATOM 786 C C . ARG A 1 93 ? -38.127 4.386 41.394 1.00 70.50 93 ARG A C 1
ATOM 788 O O . ARG A 1 93 ? -38.035 4.583 42.603 1.00 70.50 93 ARG A O 1
ATOM 795 N N . THR A 1 94 ? -38.011 3.181 40.852 1.00 81.25 94 THR A N 1
ATOM 796 C CA . THR A 1 94 ? -37.540 2.025 41.626 1.00 81.25 94 THR A CA 1
ATOM 797 C C . THR A 1 94 ? -36.026 2.110 41.840 1.00 81.25 94 THR A C 1
ATOM 799 O O . THR A 1 94 ? -35.307 2.725 41.050 1.00 81.25 94 THR A O 1
ATOM 802 N N . GLU A 1 95 ? -35.510 1.472 42.893 1.00 83.00 95 GLU A N 1
ATOM 803 C CA . GLU A 1 95 ? -34.070 1.452 43.192 1.00 83.00 95 GLU A CA 1
ATOM 804 C C . GLU A 1 95 ? -33.239 0.932 42.000 1.00 83.00 95 GLU A C 1
ATOM 806 O O . GLU A 1 95 ? -32.172 1.464 41.688 1.00 83.00 95 GLU A O 1
ATOM 811 N N . THR A 1 96 ? -33.775 -0.051 41.271 1.00 83.50 96 THR A N 1
ATOM 812 C CA . THR A 1 96 ? -33.183 -0.610 40.048 1.00 83.50 96 THR A CA 1
ATOM 813 C C . THR A 1 96 ? -33.061 0.424 38.928 1.00 83.50 96 THR A C 1
ATOM 815 O O . THR A 1 96 ? -32.022 0.498 38.277 1.00 83.50 96 THR A O 1
ATOM 818 N N . GLN A 1 97 ? -34.080 1.262 38.716 1.00 82.44 97 GLN A N 1
ATOM 819 C CA . GLN A 1 97 ? -34.034 2.321 37.701 1.00 82.44 97 GLN A CA 1
ATOM 820 C C . GLN A 1 97 ? -32.996 3.389 38.055 1.00 82.44 97 GLN A C 1
ATOM 822 O O . GLN A 1 97 ? -32.252 3.828 37.183 1.00 82.44 97 GLN A O 1
ATOM 827 N N . THR A 1 98 ? -32.884 3.759 39.332 1.00 82.94 98 THR A N 1
ATOM 828 C CA . THR A 1 98 ? -31.867 4.713 39.803 1.00 82.94 98 THR A CA 1
ATOM 829 C C . THR A 1 98 ? -30.446 4.166 39.612 1.00 82.94 98 THR A C 1
ATOM 831 O O . THR A 1 98 ? -29.552 4.905 39.199 1.00 82.94 98 THR A O 1
ATOM 834 N N . LYS A 1 99 ? -30.237 2.861 39.848 1.00 85.31 99 LYS A N 1
ATOM 835 C CA . LYS A 1 99 ? -28.960 2.171 39.588 1.00 85.31 99 LYS A CA 1
ATOM 836 C C . LYS A 1 99 ? -28.629 2.085 38.092 1.00 85.31 99 LYS A C 1
ATOM 838 O O . LYS A 1 99 ? -27.477 2.270 37.718 1.00 85.31 99 LYS A O 1
ATOM 843 N N . LEU A 1 100 ? -29.619 1.846 37.232 1.00 85.62 100 LEU A N 1
ATOM 844 C CA . LEU A 1 100 ? -29.427 1.820 35.776 1.00 85.62 100 LEU A CA 1
ATOM 845 C C . LEU A 1 100 ? -29.105 3.209 35.209 1.00 85.62 100 LEU A C 1
ATOM 847 O O . LEU A 1 100 ? -28.167 3.351 34.432 1.00 85.62 100 LEU A O 1
ATOM 851 N N . LEU A 1 101 ? -29.829 4.245 35.641 1.00 83.69 101 LEU A N 1
ATOM 852 C CA . LEU A 1 101 ? -29.577 5.625 35.216 1.00 83.69 101 LEU A CA 1
ATOM 853 C C . LEU A 1 101 ? -28.174 6.103 35.621 1.00 83.69 101 LEU A C 1
ATOM 855 O O . LEU A 1 101 ? -27.499 6.734 34.812 1.00 83.69 101 LEU A O 1
ATOM 859 N N . SER A 1 102 ? -27.708 5.773 36.832 1.00 83.31 102 SER A N 1
ATOM 860 C CA . SER A 1 102 ? -26.348 6.122 37.268 1.00 83.31 102 SER A CA 1
ATOM 861 C C . SER A 1 102 ? -25.268 5.330 36.527 1.00 83.31 102 SER A C 1
ATOM 863 O O . SER A 1 102 ? -24.176 5.849 36.301 1.00 83.31 102 SER A O 1
ATOM 865 N N . HIS A 1 103 ? -25.573 4.102 36.099 1.00 84.50 103 HIS A N 1
ATOM 866 C CA . HIS A 1 103 ? -24.686 3.307 35.255 1.00 84.50 103 HIS A CA 1
ATOM 867 C C . HIS A 1 103 ? -24.566 3.877 33.833 1.00 84.50 103 HIS A C 1
ATOM 869 O O . HIS A 1 103 ? -23.487 3.826 33.258 1.00 84.50 103 HIS A O 1
ATOM 875 N N . PHE A 1 104 ? -25.633 4.451 33.268 1.00 81.25 104 PHE A N 1
ATOM 876 C CA . PHE A 1 104 ? -25.593 5.086 31.941 1.00 81.25 104 PHE A CA 1
ATOM 877 C C . PHE A 1 104 ? -24.885 6.452 31.916 1.00 81.25 104 PHE A C 1
ATOM 879 O O . PHE A 1 104 ? -24.578 6.948 30.836 1.00 81.25 104 PHE A O 1
ATOM 886 N N . GLN A 1 105 ? -24.646 7.065 33.080 1.00 70.94 105 GLN A N 1
ATOM 887 C CA . GLN A 1 105 ? -23.971 8.363 33.222 1.00 70.94 105 GLN A CA 1
ATOM 888 C C . GLN A 1 105 ? -22.462 8.261 33.515 1.00 70.94 105 GLN A C 1
ATOM 890 O O . GLN A 1 105 ? -21.799 9.296 33.578 1.00 70.94 105 GLN A O 1
ATOM 895 N N . LYS A 1 106 ? -21.931 7.050 33.724 1.00 58.56 106 LYS A N 1
ATOM 896 C CA . LYS A 1 106 ? -20.488 6.785 33.849 1.00 58.56 106 LYS A CA 1
ATOM 897 C C . LYS A 1 106 ? -19.855 6.554 32.484 1.00 58.56 106 LYS A C 1
ATOM 899 O O . LYS A 1 106 ? -18.691 6.979 32.329 1.00 58.56 106 LYS A O 1
#

Sequence (106 aa):
QLRKPVVEKMRRDRINSSIEQLKLLLEKEFQRHQPNSKLEKADILEMTVSYLKQQSQLQMKRSFHKSSQFDFREGYSRCLQEAFHFLSLHKVRTETQTKLLSHFQK

pLDDT: mean 86.44, std 9.7, range [53.75, 98.0]

Organism: NCBI:txid369605

Secondary structure (DSSP, 8-state):
--HHHHHHHHHHHHHHHHHHHHHHHTHHHHHHH-TT----HHHHHHHHHHHHHHHHHHHHHHHHHHHHHHHHHHHHHHHHHHHHHHHHH-SS--HHHHHHHHHHT-

Foldseek 3Di:
DPPVVVVVVVVVVVVVVVLVVLCVVCVVVCCVVPNPDDDDSVNSVVSSVVVVVVVVVVVVVVVVVVVVVVVVVVVVVVVLVVLLVVLVPDPDNDPVSVVSNVVSVD